Protein AF-A0A2W4LZV0-F1 (afdb_monomer)

Nearest PDB structures (foldseek):
  1gm6-assembly1_A  TM=5.584E-01  e=4.079E-03  Sus scrofa
  2qmi-assembly1_C  TM=5.768E-01  e=2.668E-02  Pyrococcus abyssi
  2rd7-assembly1_C  TM=6.243E-01  e=4.735E-02  unclassified
  8sgx-assembly1_S  TM=5.326E-01  e=5.790E-01  Leishmania tarentolae
  7oxx-assembly1_A  TM=4.323E-01  e=4.461E-01  Homo sapiens

Secondary structure (DSSP, 8-state):
--HHHHHHHH-EEEEESS--TTS-EEEEEE-TTSEEEEEEEETTEEEEEEEEEEESSSSEEEEEETTS-EEEEEEEEE-SSEEEEEETTEEEEEEEE-

Structure (mmCIF, N/CA/C/O backbone):
data_AF-A0A2W4LZV0-F1
#
_entry.id   AF-A0A2W4LZV0-F1
#
loop_
_atom_site.group_PDB
_atom_site.id
_atom_site.type_symbol
_atom_site.label_atom_id
_atom_site.label_alt_id
_atom_site.label_comp_id
_atom_site.label_asym_id
_atom_site.label_entity_id
_atom_site.label_seq_id
_atom_site.pdbx_PDB_ins_code
_atom_site.Cartn_x
_atom_site.Cartn_y
_atom_site.Cartn_z
_atom_site.occupancy
_atom_site.B_iso_or_equiv
_atom_site.auth_seq_id
_atom_site.auth_comp_id
_atom_site.auth_asym_id
_atom_site.auth_atom_id
_atom_site.pdbx_PDB_model_num
ATOM 1 N N . MET A 1 1 ? 16.621 -10.500 -13.897 1.00 44.12 1 MET A N 1
ATOM 2 C CA . MET A 1 1 ? 15.236 -10.868 -14.262 1.00 44.12 1 MET A CA 1
ATOM 3 C C . MET A 1 1 ? 14.570 -11.451 -13.018 1.00 44.12 1 MET A C 1
ATOM 5 O O . MET A 1 1 ? 14.813 -12.614 -12.740 1.00 44.12 1 MET A O 1
ATOM 9 N N . ALA A 1 2 ? 13.834 -10.645 -12.241 1.00 35.25 2 ALA A N 1
ATOM 10 C CA . ALA A 1 2 ? 12.992 -11.099 -11.114 1.00 35.25 2 ALA A CA 1
ATOM 11 C C . ALA A 1 2 ? 11.988 -10.021 -10.618 1.00 35.25 2 ALA A C 1
ATOM 13 O O . ALA A 1 2 ? 10.986 -10.377 -10.005 1.00 35.25 2 ALA A O 1
ATOM 14 N N . ALA A 1 3 ? 12.146 -8.745 -11.002 1.00 45.56 3 ALA A N 1
ATOM 15 C CA . ALA A 1 3 ? 11.231 -7.644 -10.639 1.00 45.56 3 ALA A CA 1
ATOM 16 C C . ALA A 1 3 ? 9.749 -7.832 -11.019 1.00 45.56 3 ALA A C 1
ATOM 18 O O . ALA A 1 3 ? 8.862 -7.260 -10.382 1.00 45.56 3 ALA A O 1
ATOM 19 N N . HIS A 1 4 ? 9.452 -8.642 -12.042 1.00 52.50 4 HIS A N 1
ATOM 20 C CA . HIS A 1 4 ? 8.071 -8.889 -12.481 1.00 52.50 4 HIS A CA 1
ATOM 21 C C . HIS A 1 4 ? 7.255 -9.720 -11.476 1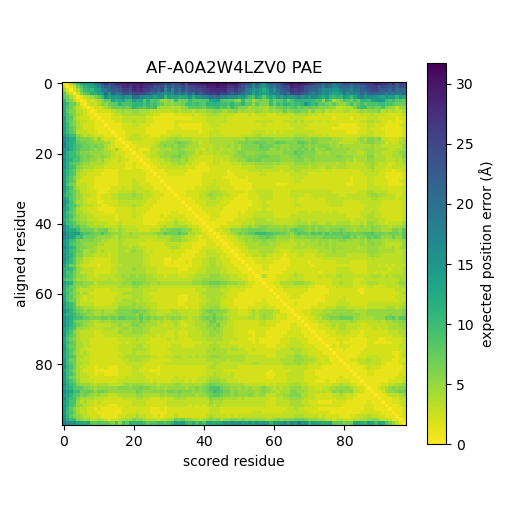.00 52.50 4 HIS A C 1
ATOM 23 O O . HIS A 1 4 ? 6.030 -9.638 -11.479 1.00 52.50 4 HIS A O 1
ATOM 29 N N . GLY A 1 5 ? 7.906 -10.497 -10.599 1.00 61.66 5 GLY A N 1
ATOM 30 C CA . GLY A 1 5 ? 7.208 -11.356 -9.641 1.00 61.66 5 GLY A CA 1
ATOM 31 C C . GLY A 1 5 ? 6.548 -10.567 -8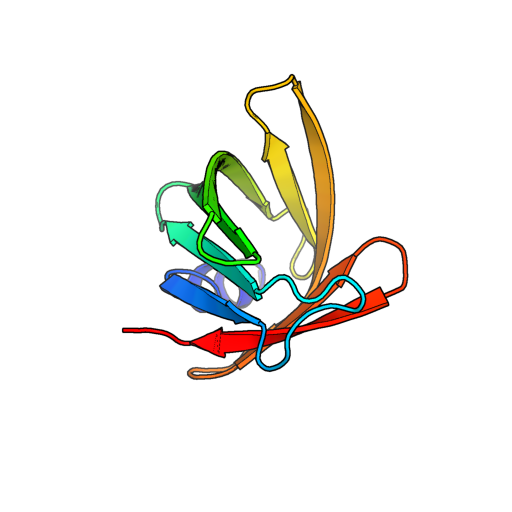.510 1.00 61.66 5 GLY A C 1
ATOM 32 O O . GLY A 1 5 ? 5.362 -10.739 -8.253 1.00 61.66 5 GLY A O 1
ATOM 33 N N . THR A 1 6 ? 7.292 -9.690 -7.835 1.00 72.25 6 THR A N 1
ATOM 34 C CA . THR A 1 6 ? 6.774 -8.919 -6.690 1.00 72.25 6 THR A CA 1
ATOM 35 C C . THR A 1 6 ? 5.801 -7.830 -7.135 1.00 72.25 6 THR A C 1
ATOM 37 O O . THR A 1 6 ? 4.746 -7.662 -6.526 1.00 72.25 6 THR A O 1
ATOM 40 N N . SER A 1 7 ? 6.119 -7.130 -8.229 1.00 73.50 7 SER A N 1
ATOM 41 C CA . SER A 1 7 ? 5.322 -6.000 -8.717 1.00 73.50 7 SER A CA 1
ATOM 42 C C . SER A 1 7 ? 3.904 -6.384 -9.118 1.00 73.50 7 SER A C 1
ATOM 44 O O . SER A 1 7 ? 2.958 -5.738 -8.676 1.00 73.50 7 SER A O 1
ATOM 46 N N . ALA A 1 8 ? 3.737 -7.486 -9.850 1.00 79.38 8 ALA A N 1
ATOM 47 C CA . ALA A 1 8 ? 2.415 -8.000 -10.195 1.00 79.38 8 ALA A CA 1
ATOM 48 C C . ALA A 1 8 ? 1.622 -8.483 -8.965 1.00 79.38 8 ALA A C 1
ATOM 50 O O . ALA A 1 8 ? 0.397 -8.411 -8.951 1.00 79.38 8 ALA A O 1
ATOM 51 N N . ARG A 1 9 ? 2.300 -8.973 -7.919 1.00 87.19 9 ARG A N 1
ATOM 52 C CA . ARG A 1 9 ? 1.644 -9.573 -6.744 1.00 87.19 9 ARG A CA 1
ATOM 53 C C . ARG A 1 9 ? 1.055 -8.546 -5.788 1.00 87.19 9 ARG A C 1
ATOM 55 O O . ARG A 1 9 ? 0.054 -8.846 -5.139 1.00 87.19 9 ARG A O 1
ATOM 62 N N . ILE A 1 10 ? 1.642 -7.351 -5.709 1.00 93.88 10 ILE A N 1
ATOM 63 C CA . ILE A 1 10 ? 1.109 -6.289 -4.848 1.00 93.88 10 ILE A CA 1
ATOM 64 C C . ILE A 1 10 ? -0.086 -5.554 -5.470 1.00 93.88 10 ILE A C 1
ATOM 66 O O . ILE A 1 10 ? -0.818 -4.905 -4.733 1.00 93.88 10 ILE A O 1
ATOM 70 N N . VAL A 1 11 ? -0.332 -5.662 -6.783 1.00 94.81 11 VAL A N 1
ATOM 71 C CA . VAL A 1 11 ? -1.484 -5.013 -7.443 1.00 94.81 11 VAL A CA 1
ATOM 72 C C . VAL A 1 11 ? -2.792 -5.501 -6.829 1.00 94.81 11 VAL A C 1
ATOM 74 O O . VAL A 1 11 ? -3.040 -6.706 -6.811 1.00 94.81 11 VAL A O 1
ATOM 77 N N . GLY A 1 12 ? -3.613 -4.574 -6.334 1.00 95.50 12 GLY A N 1
ATOM 78 C CA . GLY A 1 12 ? -4.893 -4.797 -5.660 1.00 95.50 12 GLY A CA 1
ATOM 79 C C . GLY A 1 12 ? -5.033 -3.975 -4.374 1.00 95.50 12 GLY A C 1
ATOM 80 O O . GLY A 1 12 ? -4.197 -3.119 -4.077 1.00 95.50 12 GLY A O 1
ATOM 81 N N . ARG A 1 13 ? -6.099 -4.237 -3.611 1.00 97.44 13 ARG A N 1
ATOM 82 C CA . ARG A 1 13 ? -6.431 -3.519 -2.370 1.00 97.44 13 ARG A CA 1
ATOM 83 C C . ARG A 1 13 ? -5.947 -4.267 -1.137 1.00 97.44 13 ARG A C 1
ATOM 85 O O . ARG A 1 13 ? -6.092 -5.488 -1.045 1.00 97.44 13 ARG A O 1
ATOM 92 N 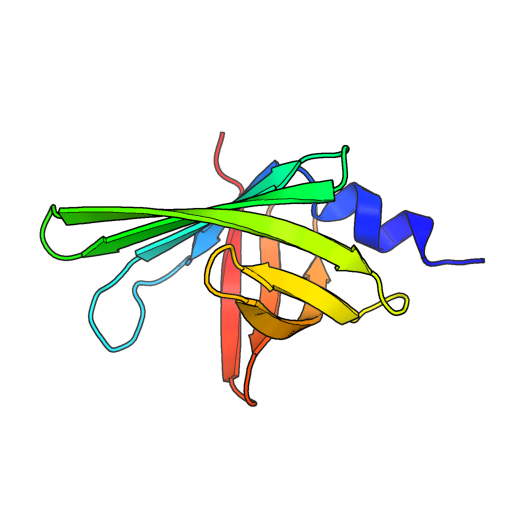N . TRP A 1 14 ? -5.408 -3.522 -0.181 1.00 97.69 14 TRP A N 1
ATOM 93 C CA . TRP A 1 14 ? -4.806 -4.030 1.046 1.00 97.69 14 TRP A CA 1
ATOM 94 C C . TRP A 1 14 ? -5.177 -3.143 2.218 1.00 97.69 14 TRP A C 1
ATOM 96 O O . TRP A 1 14 ? -5.010 -1.937 2.124 1.00 97.69 14 TRP A O 1
ATOM 106 N N . ARG A 1 15 ? -5.604 -3.708 3.343 1.00 96.69 15 ARG A N 1
ATOM 107 C CA . ARG A 1 15 ? -5.913 -2.955 4.564 1.00 96.69 15 ARG A CA 1
ATOM 108 C C . ARG A 1 15 ? -5.051 -3.434 5.716 1.00 96.69 15 ARG A C 1
ATOM 110 O O . ARG A 1 15 ? -4.813 -4.634 5.826 1.00 96.69 15 ARG A O 1
ATOM 117 N N . THR A 1 16 ? -4.602 -2.528 6.583 1.00 95.12 16 THR A N 1
ATOM 118 C CA . THR A 1 16 ? -3.869 -2.910 7.794 1.00 95.12 16 THR A CA 1
ATOM 119 C C . THR A 1 16 ? -4.677 -3.923 8.604 1.00 95.12 16 THR A C 1
ATOM 121 O O . THR A 1 16 ? -5.854 -3.704 8.898 1.00 95.12 16 THR A O 1
ATOM 124 N N . GLN A 1 17 ? -4.045 -5.049 8.946 1.00 91.81 17 GLN A N 1
ATOM 125 C CA . GLN A 1 17 ? -4.690 -6.145 9.675 1.00 91.81 17 GLN A CA 1
ATOM 126 C C . GLN A 1 17 ? -5.165 -5.688 11.059 1.00 91.81 17 GLN A C 1
ATOM 128 O O . GLN A 1 17 ? -6.244 -6.059 11.515 1.00 91.81 17 GLN A O 1
ATOM 133 N N . THR A 1 18 ? -4.349 -4.866 11.712 1.00 89.38 18 THR A N 1
ATOM 134 C CA . THR A 1 18 ? -4.662 -4.193 12.969 1.00 89.38 18 THR A CA 1
ATOM 135 C C . THR A 1 18 ? -4.678 -2.689 12.744 1.00 89.38 18 THR A C 1
ATOM 137 O O . THR A 1 18 ? -4.010 -2.176 11.839 1.00 89.38 18 THR A O 1
ATOM 140 N N . ALA A 1 19 ? -5.424 -1.967 13.576 1.00 87.62 19 ALA A N 1
ATOM 141 C CA . ALA A 1 19 ? -5.274 -0.522 13.649 1.00 87.62 19 ALA A CA 1
ATOM 142 C C . ALA A 1 19 ? -3.823 -0.166 14.021 1.00 87.62 19 ALA A C 1
ATOM 144 O O . ALA A 1 19 ? -3.135 -0.931 14.709 1.00 87.62 19 ALA A O 1
ATOM 145 N N . GLN A 1 20 ? -3.351 0.980 13.543 1.00 87.56 20 GLN A N 1
ATOM 146 C CA . GLN A 1 20 ? -2.070 1.540 13.947 1.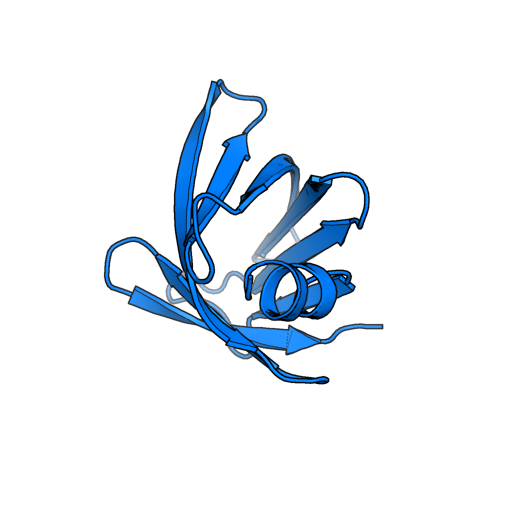00 87.56 20 GLN A CA 1
ATOM 147 C C . GLN A 1 20 ? -2.134 2.046 15.395 1.00 87.56 20 GLN A C 1
ATOM 149 O O . GLN A 1 20 ? -3.195 2.080 16.018 1.00 87.56 20 GLN A O 1
ATOM 154 N N . ALA A 1 21 ? -0.986 2.453 15.941 1.00 86.94 21 ALA A N 1
ATOM 155 C CA . ALA A 1 21 ? -0.885 2.930 17.321 1.00 86.94 21 ALA A CA 1
ATOM 156 C C . ALA A 1 21 ? -1.788 4.145 17.620 1.00 86.94 21 ALA A C 1
ATOM 158 O O . ALA A 1 21 ? -2.171 4.354 18.767 1.00 86.94 21 ALA A O 1
ATOM 159 N N . ASP A 1 22 ? -2.143 4.927 16.599 1.00 88.56 22 ASP A N 1
ATOM 160 C CA . ASP A 1 22 ? -3.044 6.078 16.695 1.00 88.56 22 ASP A CA 1
ATOM 161 C C . ASP A 1 22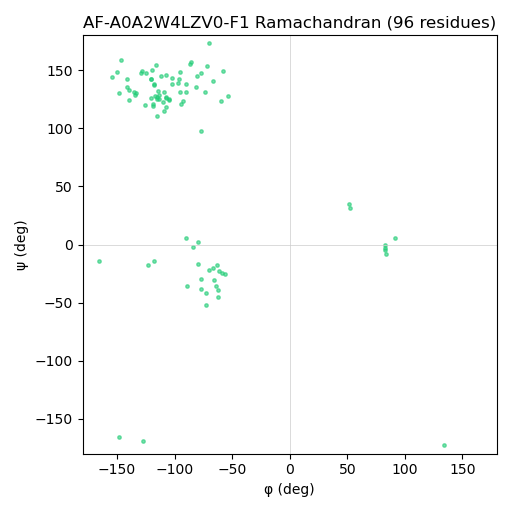 ? -4.530 5.727 16.468 1.00 88.56 22 ASP A C 1
ATOM 163 O O . ASP A 1 22 ? -5.371 6.625 16.410 1.00 88.56 22 ASP A O 1
ATOM 167 N N . GLY A 1 23 ? -4.853 4.437 16.329 1.00 89.62 23 GLY A N 1
ATOM 168 C CA . GLY A 1 23 ? -6.201 3.930 16.071 1.00 89.62 23 GLY A CA 1
ATOM 169 C C . GLY A 1 23 ? -6.624 3.957 14.599 1.00 89.62 23 GLY A C 1
ATOM 170 O O . GLY A 1 23 ? -7.731 3.520 14.287 1.00 89.62 23 GLY A O 1
ATOM 171 N N . SER A 1 24 ? -5.775 4.433 13.684 1.00 93.19 24 SER A N 1
ATOM 172 C CA . SER A 1 24 ? -6.116 4.494 12.262 1.00 93.19 24 SER A CA 1
ATOM 173 C C . SER A 1 24 ? -6.021 3.130 11.567 1.00 93.19 24 SER A C 1
ATOM 175 O O . SER A 1 24 ? -5.164 2.300 11.875 1.00 93.19 24 SER A O 1
ATOM 177 N N . HIS A 1 25 ? -6.881 2.903 10.576 1.00 93.56 25 HIS A N 1
ATOM 178 C CA . HIS A 1 25 ? -6.688 1.867 9.564 1.00 93.56 25 HIS A CA 1
ATOM 179 C C . HIS A 1 25 ? -6.187 2.501 8.277 1.00 93.56 25 HIS A C 1
ATOM 181 O O . HIS A 1 25 ? -6.701 3.537 7.856 1.00 93.56 25 HIS A O 1
ATOM 187 N N . VAL A 1 26 ? -5.223 1.851 7.631 1.00 93.88 26 VAL A N 1
ATOM 188 C CA . VAL A 1 26 ? -4.722 2.290 6.327 1.00 93.88 26 VAL A CA 1
ATOM 189 C C . VAL A 1 26 ? -5.090 1.264 5.276 1.00 93.88 26 VAL A C 1
ATOM 191 O O . VAL A 1 26 ? -4.828 0.074 5.443 1.00 93.88 26 VAL A O 1
ATOM 194 N N . GLU A 1 27 ? -5.700 1.737 4.199 1.00 96.00 27 GLU A N 1
ATOM 195 C CA . GLU A 1 27 ? -5.957 0.982 2.986 1.00 96.00 27 GLU A CA 1
ATOM 196 C C . GLU A 1 27 ? -5.053 1.500 1.864 1.00 96.00 27 GLU A C 1
ATOM 198 O O . GLU A 1 27 ? -4.930 2.704 1.655 1.00 96.00 27 GLU A O 1
ATOM 203 N N . LEU A 1 28 ? -4.391 0.580 1.172 1.00 96.12 28 LEU A N 1
ATOM 204 C CA . LEU A 1 28 ? -3.540 0.836 0.020 1.00 96.12 28 LEU A CA 1
ATOM 205 C C . LEU A 1 28 ? -4.161 0.134 -1.182 1.00 96.12 28 LEU A C 1
ATOM 207 O O . LEU A 1 28 ? -4.415 -1.071 -1.134 1.00 96.12 28 LEU A O 1
ATOM 211 N N . HIS A 1 29 ? -4.365 0.860 -2.270 1.00 97.25 29 HIS A N 1
ATOM 212 C CA . HIS A 1 29 ? -4.770 0.288 -3.545 1.00 97.25 29 HIS A CA 1
ATOM 213 C C . HIS A 1 29 ? -3.658 0.510 -4.560 1.00 97.25 29 HIS A C 1
ATOM 215 O O . HIS A 1 29 ? -3.428 1.642 -4.964 1.00 97.25 29 HIS A O 1
ATOM 221 N N . PHE A 1 30 ? -2.977 -0.560 -4.965 1.00 96.25 30 PHE A N 1
ATOM 222 C CA . PHE A 1 30 ? -1.977 -0.522 -6.032 1.00 96.25 30 PHE A CA 1
ATOM 223 C C . PHE A 1 30 ? -2.629 -0.901 -7.360 1.00 96.25 30 PHE A C 1
ATOM 225 O O . PHE A 1 30 ? -3.151 -2.013 -7.488 1.00 96.25 30 PHE A O 1
ATOM 232 N N . PHE A 1 31 ? -2.581 -0.013 -8.346 1.00 95.44 31 PHE A N 1
ATOM 233 C CA . PHE A 1 31 ? -3.097 -0.264 -9.688 1.00 95.44 31 PHE A CA 1
ATOM 234 C C . PHE A 1 31 ? -1.983 -0.737 -10.625 1.00 95.44 31 PHE A C 1
ATOM 236 O O . PHE A 1 31 ? -0.828 -0.338 -10.508 1.00 95.44 31 PHE A O 1
ATOM 243 N N . ALA A 1 32 ? -2.328 -1.578 -11.602 1.00 93.00 32 ALA A N 1
ATOM 244 C CA . ALA A 1 32 ? -1.353 -2.138 -12.542 1.00 93.00 32 ALA A CA 1
ATOM 245 C C . ALA A 1 32 ? -0.660 -1.086 -13.432 1.00 93.00 32 ALA A C 1
ATOM 247 O O . ALA A 1 32 ? 0.378 -1.380 -14.021 1.00 93.00 32 ALA A O 1
ATOM 248 N N . ASP A 1 33 ? -1.226 0.117 -13.541 1.00 93.62 33 ASP A N 1
ATOM 249 C CA . ASP A 1 33 ? -0.680 1.231 -14.321 1.00 93.62 33 ASP A CA 1
ATOM 250 C C . ASP A 1 33 ? 0.381 2.056 -13.569 1.00 93.62 33 ASP A C 1
ATOM 252 O O . ASP A 1 33 ? 0.967 2.968 -14.150 1.00 93.62 33 ASP A O 1
ATOM 256 N N . GLY A 1 34 ? 0.668 1.719 -12.306 1.00 94.19 34 GLY A N 1
ATOM 257 C CA . GLY A 1 34 ? 1.622 2.444 -11.465 1.00 94.19 34 GLY A CA 1
ATOM 258 C C . GLY A 1 34 ? 0.998 3.564 -10.633 1.00 94.19 34 GLY A C 1
ATOM 259 O O . GLY A 1 34 ? 1.727 4.271 -9.943 1.00 94.19 34 GLY A O 1
ATOM 260 N N . THR A 1 35 ? -0.327 3.718 -10.641 1.00 96.06 35 THR A N 1
ATOM 261 C CA . THR A 1 35 ? -1.026 4.609 -9.706 1.00 96.06 35 THR A CA 1
ATOM 262 C C . THR A 1 35 ? -1.344 3.896 -8.391 1.00 96.06 35 THR A C 1
ATOM 264 O O . THR A 1 35 ? -1.431 2.668 -8.312 1.00 96.06 35 THR A O 1
ATOM 267 N N . MET A 1 36 ? -1.498 4.663 -7.318 1.00 96.06 36 MET A N 1
ATOM 268 C CA . MET A 1 36 ? -1.807 4.170 -5.985 1.00 96.06 36 MET A CA 1
ATOM 269 C C . MET A 1 36 ? -2.793 5.100 -5.278 1.00 96.06 36 MET A C 1
ATOM 271 O O . MET A 1 36 ? -2.697 6.319 -5.388 1.00 96.06 36 MET A O 1
ATOM 275 N N . LEU A 1 37 ? -3.719 4.527 -4.511 1.00 96.31 37 LEU A N 1
ATOM 276 C CA . LEU A 1 37 ? -4.576 5.269 -3.585 1.00 96.31 37 LEU A CA 1
ATOM 277 C C . LEU A 1 37 ? -4.251 4.859 -2.148 1.00 96.31 37 LEU A C 1
ATOM 279 O O . LEU A 1 37 ? -4.170 3.667 -1.846 1.00 96.31 37 LEU A O 1
ATOM 283 N N . VAL A 1 38 ? -4.076 5.844 -1.272 1.00 94.31 38 VAL A N 1
ATOM 284 C CA . VAL A 1 38 ? -3.952 5.663 0.177 1.00 94.31 38 VAL A CA 1
ATOM 285 C C . VAL A 1 38 ? -5.205 6.207 0.832 1.00 94.31 38 VAL A C 1
ATOM 287 O O . VAL A 1 38 ? -5.494 7.392 0.684 1.00 94.31 38 VAL A O 1
ATOM 290 N N . SER A 1 39 ? -5.906 5.375 1.594 1.00 95.25 39 SER A N 1
ATOM 291 C CA . SER A 1 39 ? -7.058 5.795 2.390 1.00 95.25 39 SER A CA 1
ATOM 292 C C . SER A 1 39 ? -6.768 5.546 3.869 1.00 95.25 39 SER A C 1
ATOM 294 O O . SER A 1 39 ? -6.500 4.418 4.281 1.00 95.25 39 SER A O 1
ATOM 296 N N . ILE A 1 40 ? -6.813 6.596 4.685 1.00 94.62 40 ILE A N 1
ATOM 297 C CA . ILE A 1 40 ? -6.623 6.529 6.137 1.00 94.62 40 ILE A CA 1
ATOM 298 C C . ILE A 1 40 ? -7.978 6.750 6.793 1.00 94.62 40 ILE A C 1
ATOM 300 O O . ILE A 1 40 ? -8.588 7.805 6.627 1.00 94.62 40 ILE A O 1
ATOM 304 N N . THR A 1 41 ? -8.453 5.752 7.534 1.00 94.81 41 THR A N 1
ATOM 305 C CA . THR A 1 41 ? -9.703 5.836 8.294 1.00 94.81 41 THR A CA 1
ATOM 306 C C . THR A 1 41 ? -9.402 5.939 9.778 1.00 94.81 41 THR A C 1
ATOM 308 O O . THR A 1 41 ? -8.722 5.073 10.329 1.00 94.81 41 THR A O 1
ATOM 311 N N . ARG A 1 42 ? -9.938 6.962 10.439 1.00 94.06 42 ARG A N 1
ATOM 312 C CA . ARG A 1 42 ? -9.815 7.156 11.886 1.00 94.06 42 ARG A CA 1
ATOM 313 C C . ARG A 1 42 ? -11.060 7.846 12.422 1.00 94.06 42 ARG A C 1
ATOM 315 O O . ARG A 1 42 ? -11.473 8.860 11.876 1.00 94.06 42 ARG A O 1
ATOM 322 N N . ASP A 1 43 ? -11.651 7.302 13.484 1.00 91.50 43 ASP A N 1
ATOM 323 C CA . ASP A 1 43 ? -12.804 7.902 14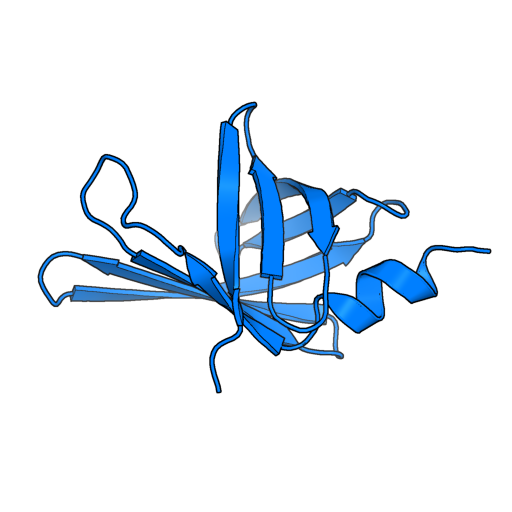.175 1.00 91.50 43 ASP A CA 1
ATOM 324 C C . ASP A 1 43 ? -13.980 8.264 13.232 1.00 91.50 43 ASP A C 1
ATOM 326 O O . ASP A 1 43 ? -14.706 9.230 13.449 1.00 91.50 43 ASP A O 1
ATOM 330 N N . GLY A 1 44 ? -14.161 7.493 12.150 1.00 87.88 44 GLY A N 1
ATOM 331 C CA . GLY A 1 44 ? -15.183 7.724 11.119 1.00 87.88 44 GLY A CA 1
ATOM 332 C C . GLY A 1 44 ? -14.808 8.742 10.032 1.00 87.88 44 GLY A C 1
ATOM 333 O O . GLY A 1 44 ? -15.524 8.846 9.039 1.00 87.88 44 GLY A O 1
ATOM 334 N N . LEU A 1 45 ? -13.684 9.452 10.170 1.00 93.56 45 LEU A N 1
ATOM 335 C CA . LEU A 1 45 ? -13.112 10.287 9.116 1.00 93.56 45 LEU A CA 1
ATOM 336 C C . LEU A 1 45 ? -12.303 9.423 8.145 1.00 93.56 45 LEU A C 1
ATOM 338 O O . LEU A 1 45 ? -11.504 8.590 8.574 1.00 93.56 45 LEU A O 1
ATOM 342 N N . ILE A 1 46 ? -12.482 9.664 6.846 1.00 93.88 46 ILE A N 1
ATOM 343 C CA . ILE A 1 46 ? -11.699 9.045 5.775 1.00 93.88 46 ILE A CA 1
ATOM 344 C C . ILE A 1 46 ? -10.912 10.148 5.068 1.00 93.88 46 ILE A C 1
ATOM 346 O O . ILE A 1 46 ? -11.489 11.137 4.620 1.00 93.88 46 ILE A O 1
ATOM 350 N N . ILE A 1 47 ? -9.596 9.972 4.982 1.00 93.25 47 ILE A N 1
ATOM 351 C CA . ILE A 1 47 ? -8.688 10.828 4.218 1.00 93.25 47 ILE A CA 1
ATOM 352 C C . ILE A 1 47 ? -8.136 9.993 3.072 1.00 93.25 47 ILE A C 1
ATOM 354 O O . ILE A 1 47 ? -7.564 8.935 3.322 1.00 93.25 47 ILE A O 1
ATOM 358 N N . GLU A 1 48 ? -8.285 10.468 1.839 1.00 94.06 48 GLU A N 1
ATOM 359 C CA . GLU A 1 48 ? -7.798 9.773 0.647 1.00 94.06 48 GLU A CA 1
ATOM 360 C C . GLU A 1 48 ? -6.750 10.607 -0.082 1.00 94.06 48 GLU A C 1
ATOM 362 O O . GLU A 1 48 ? -6.902 11.819 -0.249 1.00 94.06 48 GLU A O 1
ATOM 367 N N . GLN A 1 49 ? -5.684 9.951 -0.529 1.00 93.94 49 GLN A N 1
ATOM 368 C CA . GLN A 1 49 ? -4.600 10.582 -1.265 1.00 93.94 49 GLN A CA 1
ATOM 369 C C . GLN A 1 49 ? -4.141 9.677 -2.406 1.00 93.94 49 GLN A C 1
ATOM 371 O O . GLN A 1 49 ? -3.763 8.525 -2.191 1.00 93.94 49 GLN A O 1
ATOM 376 N N . ALA A 1 50 ? -4.154 10.215 -3.623 1.00 94.62 50 ALA A N 1
ATOM 377 C CA . ALA A 1 50 ? -3.551 9.565 -4.777 1.00 94.62 50 ALA A CA 1
ATOM 378 C C . ALA A 1 50 ? -2.030 9.786 -4.789 1.00 94.62 50 ALA A C 1
ATOM 380 O O . ALA A 1 50 ? -1.533 10.851 -4.404 1.00 94.62 50 ALA A O 1
ATOM 381 N N . ALA A 1 51 ? -1.302 8.777 -5.249 1.00 96.12 51 ALA A N 1
ATOM 382 C CA . ALA A 1 51 ? 0.143 8.781 -5.400 1.00 96.12 51 ALA A CA 1
ATOM 383 C C . ALA A 1 51 ? 0.547 7.934 -6.612 1.00 96.12 51 ALA A C 1
ATOM 385 O O . ALA A 1 51 ? -0.182 7.034 -7.019 1.00 96.12 51 ALA A O 1
ATOM 386 N N . ASP A 1 52 ? 1.736 8.177 -7.148 1.00 97.00 52 ASP A N 1
ATOM 387 C CA . ASP A 1 52 ? 2.350 7.283 -8.129 1.00 97.00 52 ASP A CA 1
ATOM 388 C C . ASP A 1 52 ? 3.318 6.344 -7.419 1.00 97.00 52 ASP A C 1
ATOM 390 O O . ASP A 1 52 ? 4.053 6.766 -6.521 1.00 97.00 52 ASP A O 1
ATOM 394 N N . TYR A 1 53 ? 3.392 5.087 -7.845 1.00 95.75 53 TYR A N 1
ATOM 395 C CA . TYR A 1 53 ? 4.355 4.133 -7.316 1.00 95.75 53 TYR A CA 1
ATOM 396 C C . TYR A 1 53 ? 5.152 3.432 -8.414 1.00 95.75 53 TYR A C 1
ATOM 398 O O . TYR A 1 53 ? 4.689 3.188 -9.525 1.00 95.75 53 TYR A O 1
ATOM 406 N N . ARG A 1 54 ? 6.396 3.078 -8.087 1.00 94.81 54 ARG A N 1
ATOM 407 C CA . ARG A 1 54 ? 7.238 2.232 -8.937 1.00 94.81 54 ARG A CA 1
ATOM 408 C C . ARG A 1 54 ? 8.212 1.415 -8.109 1.00 94.81 54 ARG A C 1
ATOM 410 O O . ARG A 1 54 ? 8.708 1.883 -7.085 1.00 94.81 54 ARG A O 1
ATOM 417 N N . PHE A 1 55 ? 8.544 0.226 -8.590 1.00 92.56 55 PHE A N 1
ATOM 418 C CA . PHE A 1 55 ? 9.625 -0.561 -8.008 1.00 92.56 55 PHE A CA 1
ATOM 419 C C . PHE A 1 55 ? 10.979 0.043 -8.386 1.00 92.56 55 PHE A C 1
ATOM 421 O O . PHE A 1 55 ? 11.222 0.382 -9.545 1.00 92.56 55 PHE A O 1
ATOM 428 N N . VAL A 1 56 ? 11.838 0.221 -7.387 1.00 91.62 56 VAL A N 1
ATOM 429 C CA . VAL A 1 56 ? 13.235 0.647 -7.562 1.00 91.62 56 VAL A CA 1
ATOM 430 C C . VAL A 1 56 ? 14.131 -0.577 -7.751 1.00 91.62 56 VAL A C 1
ATOM 432 O O . VAL A 1 56 ? 15.066 -0.540 -8.546 1.00 91.62 56 VAL A O 1
ATOM 435 N N . ASP A 1 57 ? 13.798 -1.667 -7.064 1.00 90.25 57 ASP A N 1
ATOM 436 C CA . ASP A 1 57 ? 14.371 -3.004 -7.209 1.00 90.25 57 ASP A CA 1
ATOM 437 C C . ASP A 1 57 ? 13.288 -4.058 -6.898 1.00 90.25 57 ASP A C 1
ATOM 439 O O . ASP A 1 57 ? 12.108 -3.725 -6.864 1.00 90.25 57 ASP A O 1
ATOM 443 N N . ASP A 1 58 ? 13.652 -5.326 -6.693 1.00 86.38 58 ASP A N 1
ATOM 444 C CA . ASP A 1 58 ? 12.690 -6.422 -6.497 1.00 86.38 58 ASP A CA 1
ATOM 445 C C . ASP A 1 58 ? 11.877 -6.331 -5.190 1.00 86.38 58 ASP A C 1
ATOM 447 O O . ASP A 1 58 ? 10.819 -6.961 -5.081 1.00 86.38 58 ASP A O 1
ATOM 451 N N . THR A 1 59 ? 12.358 -5.570 -4.203 1.00 90.94 59 THR A N 1
ATOM 452 C CA . THR A 1 59 ? 11.757 -5.463 -2.868 1.00 90.94 59 THR A CA 1
ATOM 453 C C . THR A 1 59 ? 11.392 -4.036 -2.488 1.00 90.94 59 THR A C 1
ATOM 455 O O . THR A 1 59 ? 10.592 -3.859 -1.584 1.00 90.94 59 THR A O 1
ATOM 458 N N . HIS A 1 60 ? 11.910 -3.002 -3.144 1.00 93.44 60 HIS A N 1
ATOM 459 C CA . HIS A 1 60 ? 11.652 -1.615 -2.761 1.00 93.44 60 HIS A CA 1
ATOM 460 C C . HIS A 1 60 ? 10.678 -0.927 -3.709 1.00 93.44 60 HIS A C 1
ATOM 462 O O . HIS A 1 60 ? 10.914 -0.820 -4.914 1.00 93.44 60 HIS A O 1
ATOM 468 N N . VAL A 1 61 ? 9.612 -0.376 -3.137 1.00 94.94 61 VAL A N 1
ATOM 469 C CA . VAL A 1 61 ? 8.628 0.461 -3.819 1.00 94.94 61 VAL A CA 1
ATOM 470 C C . VAL A 1 61 ? 8.864 1.911 -3.432 1.00 94.94 61 VAL A C 1
ATOM 472 O O . VAL A 1 61 ? 8.841 2.267 -2.256 1.00 94.94 61 VAL A O 1
ATOM 475 N N . ARG A 1 62 ? 9.065 2.764 -4.432 1.00 95.38 62 ARG A N 1
ATOM 476 C CA . ARG A 1 62 ? 9.034 4.217 -4.279 1.00 95.38 62 ARG A CA 1
ATOM 477 C C . ARG A 1 62 ? 7.615 4.709 -4.519 1.00 95.38 62 ARG A C 1
ATOM 479 O O . ARG A 1 62 ? 7.046 4.381 -5.555 1.00 95.38 62 ARG A O 1
ATOM 486 N N . VAL A 1 63 ? 7.112 5.542 -3.617 1.00 95.94 63 VAL A N 1
ATOM 487 C CA . VAL A 1 63 ? 5.822 6.234 -3.713 1.00 95.94 63 VAL A CA 1
ATOM 488 C C . VAL A 1 63 ? 6.087 7.735 -3.804 1.00 95.94 63 VAL A C 1
ATOM 490 O O . VAL A 1 63 ? 6.823 8.277 -2.978 1.00 95.94 63 VAL A O 1
ATOM 493 N N . ASN A 1 64 ? 5.529 8.395 -4.817 1.00 96.44 64 ASN A N 1
ATOM 494 C CA . ASN A 1 64 ? 5.563 9.845 -4.983 1.00 96.44 64 ASN A CA 1
ATOM 495 C C . ASN A 1 64 ? 4.154 10.388 -4.721 1.00 96.44 64 ASN A C 1
ATOM 497 O O . ASN A 1 64 ? 3.221 10.076 -5.461 1.00 96.44 64 ASN A O 1
ATOM 501 N N . TYR A 1 65 ? 4.003 11.183 -3.670 1.00 92.88 65 TYR A N 1
ATOM 502 C CA . TYR A 1 65 ? 2.723 11.762 -3.283 1.00 92.88 65 TYR A CA 1
ATOM 503 C C . TYR A 1 65 ? 2.457 13.071 -4.031 1.00 92.88 65 TYR A C 1
ATOM 505 O O . TYR A 1 65 ? 3.379 13.756 -4.479 1.00 92.88 65 TYR A O 1
ATOM 513 N N . ALA A 1 66 ? 1.181 13.445 -4.130 1.00 88.31 66 ALA A N 1
ATOM 514 C CA . ALA A 1 66 ? 0.755 14.669 -4.808 1.00 88.31 66 ALA A CA 1
ATOM 515 C C . ALA A 1 66 ? 1.317 15.963 -4.180 1.00 88.31 66 ALA A C 1
ATOM 517 O O . ALA A 1 66 ? 1.420 16.979 -4.862 1.00 88.31 66 ALA A O 1
ATOM 518 N N . ASP A 1 67 ? 1.705 15.933 -2.901 1.00 89.19 67 ASP A N 1
ATOM 519 C CA . ASP A 1 67 ? 2.352 17.057 -2.210 1.00 89.19 67 ASP A CA 1
ATOM 520 C C . ASP A 1 67 ? 3.858 17.187 -2.523 1.00 89.19 67 ASP A C 1
ATOM 522 O O . ASP A 1 67 ? 4.537 18.064 -1.989 1.00 89.19 67 ASP A O 1
ATOM 526 N N . GLY A 1 68 ? 4.387 16.324 -3.397 1.00 90.12 68 GLY A N 1
ATOM 527 C CA . GLY A 1 68 ? 5.797 16.272 -3.775 1.00 90.12 68 GLY A CA 1
ATOM 528 C C . GLY A 1 68 ? 6.674 15.483 -2.802 1.00 90.12 68 GLY A C 1
ATOM 529 O O . GLY A 1 68 ? 7.868 15.316 -3.068 1.00 90.12 68 GLY A O 1
ATOM 530 N N . SER A 1 69 ? 6.117 14.974 -1.699 1.00 93.12 69 SER A N 1
ATOM 531 C CA . SER A 1 69 ? 6.841 14.093 -0.787 1.00 93.12 69 SER A CA 1
ATOM 532 C C . SER A 1 69 ? 7.066 12.712 -1.408 1.00 93.12 69 SER A C 1
ATOM 534 O O . SER A 1 69 ? 6.346 12.257 -2.302 1.00 93.12 69 SER A O 1
ATOM 536 N N . ILE A 1 70 ? 8.128 12.042 -0.959 1.00 93.88 70 ILE A N 1
ATOM 537 C CA . ILE A 1 70 ? 8.568 10.765 -1.519 1.00 93.88 70 ILE A CA 1
ATOM 538 C C . ILE A 1 70 ? 8.871 9.809 -0.376 1.00 93.88 70 ILE A C 1
ATOM 540 O O . ILE A 1 70 ? 9.654 10.134 0.517 1.00 93.88 70 ILE A O 1
ATOM 544 N N . ALA A 1 71 ? 8.296 8.612 -0.443 1.00 93.88 71 ALA A N 1
ATOM 545 C CA . ALA A 1 71 ? 8.583 7.524 0.481 1.00 93.88 71 ALA A CA 1
ATOM 546 C C . ALA A 1 71 ? 9.148 6.312 -0.263 1.00 93.88 71 ALA A C 1
ATOM 548 O O . ALA A 1 71 ? 8.838 6.072 -1.431 1.00 93.88 71 ALA A O 1
ATOM 549 N N . ILE A 1 72 ? 9.986 5.540 0.425 1.00 94.19 72 ILE A N 1
ATOM 550 C CA . ILE A 1 72 ? 10.443 4.230 -0.039 1.00 94.19 72 ILE A CA 1
ATOM 551 C C . ILE A 1 72 ? 10.028 3.202 1.010 1.00 94.19 72 ILE A C 1
ATOM 553 O O . ILE A 1 72 ? 10.329 3.356 2.195 1.00 94.19 72 ILE A O 1
ATOM 557 N N . HIS A 1 73 ? 9.329 2.167 0.557 1.00 94.88 73 HIS A N 1
ATOM 558 C CA . HIS A 1 73 ? 8.848 1.059 1.370 1.00 94.88 73 HIS A CA 1
ATOM 559 C C . HIS A 1 73 ? 9.479 -0.241 0.882 1.00 94.88 73 HIS A C 1
ATOM 561 O O . HIS A 1 73 ? 9.564 -0.481 -0.320 1.00 94.88 73 HIS A O 1
ATOM 567 N N . GLU A 1 74 ? 9.901 -1.091 1.808 1.00 95.00 74 GLU A N 1
ATOM 568 C CA . GLU A 1 74 ? 10.384 -2.435 1.493 1.00 95.00 74 GLU A CA 1
ATOM 569 C C . GLU A 1 74 ? 9.215 -3.423 1.600 1.00 95.00 74 GLU A C 1
ATOM 571 O O . GLU A 1 74 ? 8.564 -3.530 2.637 1.00 95.00 74 GLU A O 1
ATOM 576 N N . VAL A 1 75 ? 8.945 -4.157 0.530 1.00 95.25 75 VAL A N 1
ATOM 577 C CA . VAL A 1 75 ? 8.058 -5.317 0.483 1.00 95.25 75 VAL A CA 1
ATOM 578 C C . VAL A 1 75 ? 8.807 -6.498 1.090 1.00 95.25 75 VAL A C 1
ATOM 580 O O . VAL A 1 75 ? 9.607 -7.156 0.430 1.00 95.25 75 VAL A O 1
ATOM 583 N N . VAL A 1 76 ? 8.537 -6.767 2.364 1.00 95.69 76 VAL A N 1
ATOM 584 C CA . VAL A 1 76 ? 9.183 -7.847 3.124 1.00 95.69 76 VAL A CA 1
ATOM 585 C C . VAL A 1 76 ? 8.587 -9.204 2.756 1.00 95.69 76 VAL A C 1
ATOM 587 O O . VAL A 1 76 ? 9.297 -10.203 2.668 1.00 95.69 76 VAL A O 1
ATOM 590 N N . ALA A 1 77 ? 7.271 -9.250 2.542 1.00 93.44 77 ALA A N 1
ATOM 591 C CA . ALA A 1 77 ? 6.567 -10.449 2.108 1.00 93.44 77 ALA A CA 1
ATOM 592 C C . ALA A 1 77 ? 5.288 -10.076 1.356 1.00 93.44 77 ALA A C 1
ATOM 594 O O . ALA A 1 77 ? 4.599 -9.127 1.723 1.00 93.44 77 ALA A O 1
ATOM 595 N N . VAL A 1 78 ? 4.941 -10.855 0.333 1.00 94.56 78 VAL A N 1
ATOM 596 C CA . VAL A 1 78 ? 3.650 -10.762 -0.357 1.00 94.56 78 VAL A CA 1
ATOM 597 C C . VAL A 1 78 ? 3.158 -12.163 -0.711 1.00 94.56 78 VAL A C 1
ATOM 599 O O . VAL A 1 78 ? 3.927 -13.010 -1.176 1.00 94.56 78 VAL A O 1
ATOM 602 N N . SER A 1 79 ? 1.875 -12.418 -0.475 1.00 93.31 79 SER A N 1
ATOM 603 C CA . SER A 1 79 ? 1.150 -13.631 -0.855 1.00 93.31 79 SER A CA 1
ATOM 604 C C . SER A 1 79 ? -0.119 -13.263 -1.636 1.00 93.31 79 SER A C 1
ATOM 606 O O . SER A 1 79 ? -0.262 -12.126 -2.078 1.00 93.31 79 SER A O 1
ATOM 608 N N . ALA A 1 80 ? -1.015 -14.225 -1.868 1.00 91.44 80 ALA A N 1
ATOM 609 C CA . ALA A 1 80 ? -2.319 -13.922 -2.454 1.00 91.44 80 ALA A CA 1
ATOM 610 C C . ALA A 1 80 ? -3.164 -13.029 -1.528 1.00 91.44 80 ALA A C 1
ATOM 612 O O . ALA A 1 80 ? -3.843 -12.136 -2.026 1.00 91.44 80 ALA A O 1
ATOM 613 N N . ASP A 1 81 ? -3.051 -13.225 -0.208 1.00 95.06 81 ASP A N 1
ATOM 614 C CA . ASP A 1 81 ? -3.965 -12.654 0.791 1.00 95.06 81 ASP A CA 1
ATOM 615 C C . ASP A 1 81 ? -3.287 -11.703 1.780 1.00 95.06 81 ASP A C 1
ATOM 617 O O . ASP A 1 81 ? -3.964 -10.955 2.485 1.00 95.06 81 ASP A O 1
ATOM 621 N N . THR A 1 82 ? -1.954 -11.707 1.843 1.00 95.62 82 THR A N 1
ATOM 622 C CA . THR A 1 82 ? -1.186 -10.890 2.791 1.00 95.62 82 THR A CA 1
ATOM 623 C C . THR A 1 82 ? -0.085 -10.084 2.118 1.00 95.62 82 THR A C 1
ATOM 625 O O . THR A 1 82 ? 0.544 -10.528 1.155 1.00 95.62 82 THR A O 1
ATOM 628 N N . LEU A 1 83 ? 0.174 -8.906 2.676 1.00 96.50 83 LEU A N 1
ATOM 629 C CA . LEU A 1 83 ? 1.276 -8.028 2.307 1.00 96.50 83 LEU A CA 1
ATOM 630 C C . LEU A 1 83 ? 1.929 -7.509 3.588 1.00 96.50 83 LEU A C 1
ATOM 632 O O . LEU A 1 83 ? 1.246 -7.013 4.477 1.00 96.50 83 LEU A O 1
ATOM 636 N N . THR A 1 84 ? 3.252 -7.591 3.669 1.00 95.88 84 THR A N 1
ATOM 637 C CA . THR A 1 84 ? 4.033 -7.011 4.761 1.00 95.88 84 THR A CA 1
ATOM 638 C C . THR A 1 84 ? 4.979 -5.973 4.189 1.00 95.88 84 THR A C 1
ATOM 640 O O . THR A 1 84 ? 5.859 -6.305 3.391 1.00 95.88 84 THR A O 1
ATOM 643 N N . LEU A 1 85 ? 4.818 -4.726 4.626 1.00 95.19 85 LEU A N 1
ATOM 644 C CA . LEU A 1 85 ? 5.704 -3.623 4.270 1.00 95.19 85 LEU A CA 1
ATOM 645 C C . LEU A 1 85 ? 6.572 -3.234 5.462 1.00 95.19 85 LEU A C 1
ATOM 647 O O . LEU A 1 85 ? 6.116 -3.263 6.604 1.00 95.19 85 LEU A O 1
ATOM 651 N N . ARG A 1 86 ? 7.806 -2.811 5.200 1.00 95.00 86 ARG A N 1
ATOM 652 C CA . ARG A 1 86 ? 8.628 -2.067 6.150 1.00 95.00 86 ARG A CA 1
ATOM 653 C C . ARG A 1 86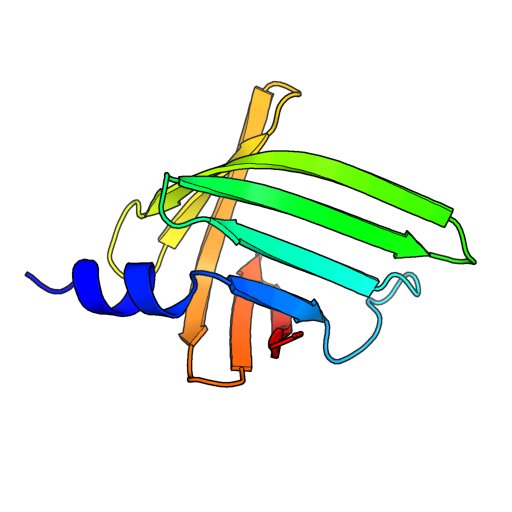 ? 8.717 -0.614 5.700 1.00 95.00 86 ARG A C 1
ATOM 655 O O . ARG A 1 86 ? 9.097 -0.328 4.566 1.00 95.00 86 ARG A O 1
ATOM 662 N N . ALA A 1 87 ? 8.388 0.305 6.600 1.00 89.50 87 ALA A N 1
ATOM 663 C CA . ALA A 1 87 ? 8.515 1.741 6.390 1.00 89.50 87 ALA A CA 1
ATOM 664 C C . ALA A 1 87 ? 9.170 2.365 7.622 1.00 89.50 87 ALA A C 1
ATOM 666 O O . ALA A 1 87 ? 8.755 2.085 8.743 1.00 89.50 87 ALA A O 1
ATOM 667 N N . GLN A 1 88 ? 10.210 3.180 7.422 1.00 87.31 88 GLN A N 1
ATOM 668 C CA . GLN A 1 88 ? 10.917 3.879 8.509 1.00 87.31 88 GLN A CA 1
ATOM 669 C C . GLN A 1 88 ? 11.363 2.947 9.663 1.00 87.31 88 GLN A C 1
ATOM 671 O O . GLN A 1 88 ? 11.345 3.321 10.829 1.00 87.31 88 GLN A O 1
ATOM 676 N N . GLY A 1 89 ? 11.745 1.704 9.342 1.00 88.50 89 GLY A N 1
ATOM 677 C CA . GLY A 1 89 ? 12.170 0.700 10.326 1.00 88.50 89 GLY A CA 1
ATOM 678 C C . GLY A 1 89 ? 11.039 -0.076 11.018 1.00 88.50 89 GLY A C 1
ATOM 679 O O . GLY A 1 89 ? 11.327 -1.035 11.728 1.00 88.50 89 GLY A O 1
ATOM 680 N N . GLN A 1 90 ? 9.771 0.262 10.774 1.00 90.31 90 GLN A N 1
ATOM 681 C CA . GLN A 1 90 ? 8.608 -0.430 11.335 1.00 90.31 90 GLN A CA 1
ATOM 682 C C . GLN A 1 90 ? 7.951 -1.361 10.310 1.00 90.31 90 GLN A C 1
ATOM 684 O O . GLN A 1 90 ? 7.885 -1.041 9.124 1.00 90.31 90 GLN A O 1
ATOM 689 N N . LEU A 1 91 ? 7.455 -2.515 10.772 1.00 93.12 91 LEU A N 1
ATOM 690 C CA . LEU A 1 91 ? 6.676 -3.457 9.966 1.00 93.12 91 LEU A CA 1
ATOM 691 C C . LEU A 1 91 ? 5.178 -3.154 10.042 1.00 93.12 91 LEU A C 1
ATOM 693 O O . LEU A 1 91 ? 4.633 -2.922 11.120 1.00 93.12 91 LEU A O 1
ATOM 697 N N . PHE A 1 92 ? 4.520 -3.243 8.892 1.00 92.88 92 PHE A N 1
ATOM 698 C CA . PHE A 1 92 ? 3.087 -3.065 8.712 1.00 92.88 92 PHE A CA 1
ATOM 699 C C . PHE A 1 92 ? 2.528 -4.297 8.003 1.00 92.88 92 PHE A C 1
ATOM 701 O O . PHE A 1 92 ? 2.956 -4.629 6.896 1.00 92.88 92 PHE A O 1
ATOM 708 N N . GLY A 1 93 ? 1.593 -4.986 8.657 1.00 95.44 93 GLY A N 1
ATOM 709 C CA . GLY A 1 93 ? 0.890 -6.137 8.097 1.00 95.44 93 GLY A CA 1
ATOM 710 C C . GLY A 1 93 ? -0.443 -5.723 7.487 1.00 95.44 93 GLY A C 1
ATOM 711 O O . GLY A 1 93 ? -1.241 -5.0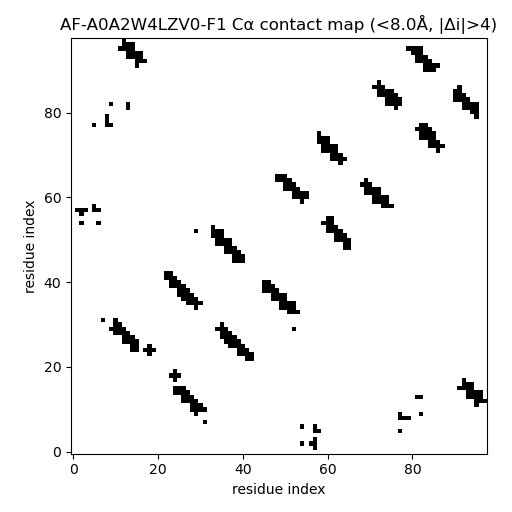40 8.133 1.00 95.44 93 GLY A O 1
ATOM 712 N N . PHE A 1 94 ? -0.691 -6.165 6.260 1.00 97.31 94 PHE A N 1
ATOM 713 C CA . PHE A 1 94 ? -1.912 -5.910 5.517 1.00 97.31 94 PHE A CA 1
ATOM 714 C C . PHE A 1 94 ? -2.563 -7.213 5.061 1.00 97.31 94 PHE A C 1
ATOM 716 O O . PHE A 1 94 ? -1.888 -8.191 4.728 1.00 97.31 94 PHE A O 1
ATOM 723 N N . VAL A 1 95 ? -3.889 -7.184 4.995 1.00 97.19 95 VAL A N 1
ATOM 724 C CA . VAL A 1 95 ? -4.730 -8.230 4.415 1.00 97.19 95 VAL A CA 1
ATOM 725 C C . VAL A 1 95 ? -5.378 -7.716 3.140 1.00 97.19 95 VAL A C 1
ATOM 727 O O . VAL A 1 95 ? -5.706 -6.532 3.035 1.00 97.19 95 VAL A O 1
ATOM 730 N N . ARG A 1 96 ? -5.549 -8.596 2.158 1.00 96.88 96 ARG A N 1
ATOM 731 C CA . ARG A 1 96 ? -6.228 -8.251 0.911 1.00 96.88 96 ARG A CA 1
ATOM 732 C C . ARG A 1 96 ? -7.708 -7.959 1.170 1.00 96.88 96 ARG A C 1
ATOM 734 O O . ARG A 1 96 ? -8.352 -8.630 1.973 1.00 96.88 96 ARG A O 1
ATOM 741 N N . VAL A 1 97 ? -8.239 -6.956 0.477 1.00 93.44 97 VAL A N 1
ATOM 742 C CA . VAL A 1 97 ? -9.654 -6.556 0.528 1.00 93.44 97 VAL A CA 1
ATOM 743 C C . VAL A 1 97 ? -10.255 -6.671 -0.871 1.00 93.44 97 VAL A C 1
ATOM 745 O O . VAL A 1 97 ? -9.563 -6.408 -1.855 1.00 93.44 97 VAL A O 1
ATOM 748 N N . GLN A 1 98 ? -11.516 -7.100 -0.950 1.00 78.75 98 GLN A N 1
ATOM 749 C CA . GLN A 1 98 ? -12.268 -7.230 -2.203 1.00 78.75 98 GLN A CA 1
ATOM 750 C C . GLN A 1 98 ? -12.876 -5.888 -2.629 1.00 78.75 98 GLN A C 1
ATOM 752 O O . GLN A 1 98 ? -13.325 -5.110 -1.751 1.00 78.75 98 GLN A O 1
#

Foldseek 3Di:
DQLVPQLVQQAAKKWFPAQDPQRKIWIWHQHPVQKIKIWIDDPNDIDIWIWGWDDPDNFWIWTQTPVRDIFIWGFPDGDNFWTWIDGPNDITIIGGDD

Mean predicted aligned error: 4.28 Å

Radius of gyration: 12.84 Å; Cα contacts (8 Å, |Δi|>4): 211; chains: 1; bounding box: 30×31×32 Å

Sequence (98 aa):
MAAHGTSARIVGRWRTQTAQADGSHVELHFFADGTMLVSITRDGLIIEQAADYRFVDDTHVRVNYADGSIAIHEVVAVSADTLTLRAQGQLFGFVRVQ

Solvent-accessible surface area (backbone atoms only — not comparable to full-atom values): 5383 Å² total; per-residue (Å²): 143,62,50,70,61,49,58,65,55,59,45,42,38,32,31,41,72,56,61,45,100,87,60,32,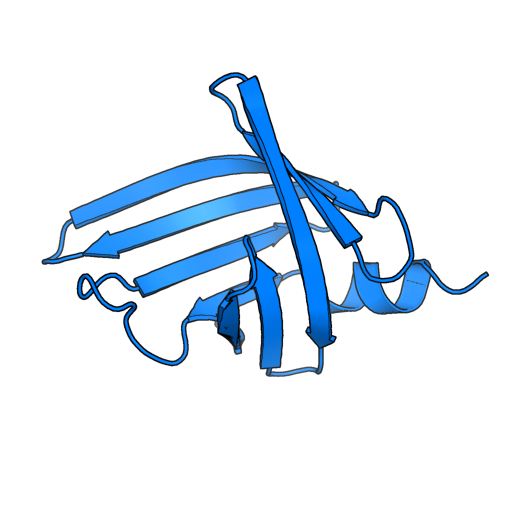36,46,35,41,34,34,44,92,88,33,42,31,41,40,36,42,38,42,98,89,45,77,48,77,46,62,30,42,43,46,70,82,51,64,42,34,35,38,37,42,37,81,88,71,50,74,49,69,34,36,54,77,46,76,50,96,53,40,39,30,38,35,46,95,90,41,82,45,54,25,31,56,53,136

pLDDT: mean 90.46, std 11.02, range [35.25, 97.69]